Protein AF-A0A963J267-F1 (afdb_monomer_lite)

pLDDT: mean 87.89, std 12.35, range [47.16, 98.0]

Structure (mmCIF, N/CA/C/O backbone):
data_AF-A0A963J267-F1
#
_entry.id   AF-A0A963J267-F1
#
loop_
_atom_site.group_PDB
_atom_site.id
_atom_site.type_symbol
_atom_site.label_atom_id
_atom_site.label_alt_id
_atom_site.label_comp_id
_atom_site.label_asym_id
_atom_site.label_entity_id
_atom_site.label_seq_id
_atom_site.pdbx_PDB_ins_code
_atom_site.Cartn_x
_atom_site.Cartn_y
_atom_site.Cartn_z
_atom_site.occupancy
_atom_site.B_iso_or_equiv
_atom_site.auth_seq_id
_atom_site.auth_comp_id
_atom_site.auth_asym_id
_atom_site.auth_atom_id
_atom_site.pdbx_PDB_model_num
ATOM 1 N N . MET A 1 1 ? 4.224 45.515 24.488 1.00 47.16 1 MET A N 1
ATOM 2 C CA . MET A 1 1 ? 4.430 44.155 25.024 1.00 47.16 1 MET A CA 1
ATOM 3 C C . MET A 1 1 ? 3.233 43.340 24.587 1.00 47.16 1 MET A C 1
ATOM 5 O O . MET A 1 1 ? 2.128 43.679 24.987 1.00 47.16 1 MET A O 1
ATOM 9 N N . SER A 1 2 ? 3.427 42.401 23.665 1.00 56.28 2 SER A N 1
ATOM 10 C CA . SER A 1 2 ? 2.343 41.570 23.137 1.00 56.28 2 SER A CA 1
ATOM 11 C C . SER A 1 2 ? 1.862 40.631 24.236 1.00 56.28 2 SER A C 1
ATOM 13 O O . SER A 1 2 ? 2.672 39.916 24.824 1.00 56.28 2 SER A O 1
ATOM 15 N N . ASP A 1 3 ? 0.572 40.690 24.546 1.00 59.75 3 ASP A N 1
ATOM 16 C CA . ASP A 1 3 ? -0.056 39.849 25.556 1.00 59.75 3 ASP A CA 1
ATOM 17 C C . ASP A 1 3 ? 0.006 38.378 25.108 1.00 59.75 3 ASP A C 1
ATOM 19 O O . ASP A 1 3 ? -0.582 37.984 24.102 1.00 59.75 3 ASP A O 1
ATOM 23 N N . LEU A 1 4 ? 0.799 37.579 25.825 1.00 58.50 4 LEU A N 1
ATOM 24 C CA . LEU A 1 4 ? 1.094 36.164 25.559 1.00 58.50 4 LEU A CA 1
ATOM 25 C C . LEU A 1 4 ? 0.025 35.238 26.177 1.00 58.50 4 LEU A C 1
ATOM 27 O O . LEU A 1 4 ? 0.293 34.092 26.526 1.00 58.50 4 LEU A O 1
ATOM 31 N N . SER A 1 5 ? -1.200 35.743 26.320 1.00 66.19 5 SER A N 1
ATOM 32 C CA . SER A 1 5 ? -2.348 35.079 26.944 1.00 66.19 5 SER A CA 1
ATOM 33 C C . SER A 1 5 ? -3.145 34.175 25.989 1.00 66.19 5 SER A C 1
ATOM 35 O O . SER A 1 5 ? -4.216 33.676 26.346 1.00 66.19 5 SER A O 1
ATOM 37 N N . LEU A 1 6 ? -2.612 33.873 24.798 1.00 64.44 6 LEU A N 1
ATOM 38 C CA . LEU A 1 6 ? -3.110 32.775 23.969 1.00 64.44 6 LEU A CA 1
ATOM 39 C C . LEU A 1 6 ? -2.792 31.446 24.664 1.00 64.44 6 LEU A C 1
ATOM 41 O O . LEU A 1 6 ? -1.728 30.857 24.476 1.00 64.44 6 LEU A O 1
ATOM 45 N N . ARG A 1 7 ? -3.740 30.954 25.471 1.00 65.12 7 ARG A N 1
ATOM 46 C CA . ARG A 1 7 ? -3.777 29.549 25.888 1.00 65.12 7 ARG A CA 1
ATOM 47 C C . ARG A 1 7 ? -3.833 28.699 24.620 1.00 65.12 7 ARG A C 1
ATOM 49 O O . ARG A 1 7 ? -4.905 28.534 24.041 1.00 65.12 7 ARG A O 1
ATOM 56 N N . LEU A 1 8 ? -2.684 28.183 24.183 1.00 67.19 8 LEU A N 1
ATOM 57 C CA . LEU A 1 8 ? -2.631 27.145 23.161 1.00 67.19 8 LEU A CA 1
ATOM 58 C C . LEU A 1 8 ? -3.514 26.000 23.653 1.00 67.19 8 LEU A C 1
ATOM 60 O O . LEU A 1 8 ? -3.219 25.381 24.677 1.00 67.19 8 LEU A O 1
ATOM 64 N N . GLN A 1 9 ? -4.629 25.765 22.961 1.00 68.31 9 GLN A N 1
ATOM 65 C CA . GLN A 1 9 ? -5.418 24.566 23.188 1.00 68.31 9 GLN A CA 1
ATOM 66 C C . GLN A 1 9 ? -4.480 23.383 23.001 1.00 68.31 9 GLN A C 1
ATOM 68 O O . GLN A 1 9 ? -3.831 23.242 21.963 1.00 68.31 9 GLN A O 1
ATOM 73 N N . GLN A 1 10 ? -4.364 22.574 24.047 1.00 68.94 10 GLN A N 1
ATOM 74 C CA . GLN A 1 10 ? -3.534 21.390 24.019 1.00 68.94 10 GLN A CA 1
ATOM 75 C C . GLN A 1 10 ? -4.103 20.479 22.931 1.00 68.94 10 GLN A C 1
ATOM 77 O O . GLN A 1 10 ? -5.232 20.001 23.049 1.00 68.94 10 GLN A O 1
ATOM 82 N N . ALA A 1 11 ? -3.361 20.308 21.837 1.00 69.25 11 ALA A N 1
ATOM 83 C CA . ALA A 1 11 ? -3.784 19.430 20.762 1.00 69.25 11 ALA A CA 1
ATOM 84 C C . ALA A 1 11 ? -3.938 18.023 21.345 1.00 69.25 11 ALA A C 1
ATOM 86 O O . ALA A 1 11 ? -2.976 17.460 21.876 1.00 69.25 11 ALA A O 1
ATOM 87 N N . SER A 1 12 ? -5.141 17.452 21.265 1.00 70.00 12 SER A N 1
ATOM 88 C CA . SER A 1 12 ? -5.322 16.030 21.529 1.00 70.00 12 SER A CA 1
ATOM 89 C C . SER A 1 12 ? -4.649 15.277 20.384 1.00 70.00 12 SER A C 1
ATOM 91 O O . SER A 1 12 ? -5.238 15.069 19.326 1.00 70.00 12 SER A O 1
ATOM 93 N N . SER A 1 13 ? -3.373 14.942 20.556 1.00 73.56 13 SER A N 1
ATOM 94 C CA . SER A 1 13 ? -2.594 14.245 19.529 1.00 73.56 13 SER A CA 1
ATOM 95 C C . SER A 1 13 ? -3.028 12.791 19.358 1.00 73.56 13 SER A C 1
ATOM 97 O O . SER A 1 13 ? -2.746 12.180 18.332 1.00 73.56 13 SER A O 1
ATOM 99 N N . GLN A 1 14 ? -3.700 12.231 20.364 1.00 85.06 14 GLN A N 1
ATOM 100 C CA . GLN A 1 14 ? -4.111 10.838 20.373 1.00 85.06 14 GLN A CA 1
ATOM 101 C C . GLN A 1 14 ? -5.518 10.687 19.807 1.00 85.06 14 GLN A C 1
ATOM 103 O O . GLN A 1 14 ? -6.462 11.340 20.257 1.00 85.06 14 GLN A O 1
ATOM 108 N N . LEU A 1 15 ? -5.649 9.782 18.841 1.00 90.00 15 LEU A N 1
ATOM 109 C CA . LEU A 1 15 ? -6.943 9.294 18.392 1.00 90.00 15 LEU A CA 1
ATOM 110 C C . LEU A 1 15 ? -7.596 8.433 19.488 1.00 90.00 15 LEU A C 1
ATOM 112 O O . LEU A 1 15 ? -6.881 7.798 20.273 1.00 90.00 15 LEU A O 1
ATOM 116 N N . PRO A 1 16 ? -8.938 8.368 19.538 1.00 92.06 16 PRO A N 1
ATOM 117 C CA . PRO A 1 16 ? -9.645 7.406 20.374 1.00 92.06 16 PRO A CA 1
ATOM 118 C C . PRO A 1 16 ? -9.165 5.971 20.123 1.00 92.06 16 PRO A C 1
ATOM 120 O O . PRO A 1 16 ? -8.869 5.598 18.992 1.00 92.06 16 PRO A O 1
ATOM 123 N N . VAL A 1 17 ? -9.141 5.129 21.162 1.00 93.19 17 VAL A N 1
ATOM 124 C CA . VAL A 1 17 ? -8.678 3.730 21.039 1.00 93.19 17 VAL A CA 1
ATOM 125 C C . VAL A 1 17 ? -9.516 2.942 20.018 1.00 93.19 17 VAL A C 1
ATOM 127 O O . VAL A 1 17 ? -8.985 2.104 19.296 1.00 93.19 17 VAL A O 1
ATOM 130 N N . SER A 1 18 ? -10.810 3.250 19.897 1.00 95.06 18 SER A N 1
ATOM 131 C CA . SER A 1 18 ? -11.690 2.638 18.895 1.00 95.06 18 SER A CA 1
ATOM 132 C C . SER A 1 18 ? -11.224 2.870 17.459 1.00 95.06 18 SER A C 1
ATOM 134 O O . SER A 1 18 ? -11.457 2.015 16.609 1.00 95.06 18 SER A O 1
ATOM 136 N N . SER A 1 19 ? -10.509 3.967 17.185 1.00 94.88 19 SER A N 1
ATOM 137 C CA . SER A 1 19 ? -9.997 4.268 15.847 1.00 94.88 19 SER A CA 1
ATOM 138 C C . SER A 1 19 ? -9.045 3.200 15.304 1.00 94.88 19 SER A C 1
ATOM 140 O O . SER A 1 19 ? -8.878 3.108 14.096 1.00 94.88 19 SER A O 1
ATOM 142 N N . TYR A 1 20 ? -8.446 2.373 16.165 1.00 94.38 20 TYR A N 1
ATOM 143 C CA . TYR A 1 20 ? -7.519 1.319 15.747 1.00 94.38 20 TYR A CA 1
ATOM 144 C C . TYR A 1 20 ? -8.197 -0.012 15.392 1.00 94.38 20 TYR A C 1
ATOM 146 O O . TYR A 1 20 ? -7.534 -0.883 14.832 1.00 94.38 20 TYR A O 1
ATOM 154 N N . PHE A 1 21 ? -9.475 -0.211 15.740 1.00 96.50 21 PHE A N 1
ATOM 155 C CA . PHE A 1 21 ? -10.132 -1.520 15.591 1.00 96.50 21 PHE A CA 1
ATOM 156 C C . PHE A 1 21 ? -11.600 -1.482 15.145 1.00 96.50 21 PHE A C 1
ATOM 158 O O . PHE A 1 21 ? -12.179 -2.540 14.892 1.00 96.50 21 PHE A O 1
ATOM 165 N N . ASP A 1 22 ? -12.228 -0.308 15.046 1.00 98.00 22 ASP A N 1
ATOM 166 C CA . ASP A 1 22 ? -13.599 -0.193 14.551 1.00 98.00 22 ASP A CA 1
ATOM 167 C C . ASP A 1 22 ? -13.666 -0.524 13.050 1.00 98.00 22 ASP A C 1
ATOM 169 O O . ASP A 1 22 ? -13.149 0.198 12.193 1.00 98.00 22 ASP A O 1
ATOM 173 N N . ALA A 1 23 ? -14.336 -1.632 12.726 1.00 98.00 23 ALA A N 1
ATOM 174 C CA . ALA A 1 23 ? -14.463 -2.108 11.356 1.00 98.00 23 ALA A CA 1
ATOM 175 C C . ALA A 1 23 ? -15.268 -1.152 10.459 1.00 98.00 23 ALA A C 1
ATOM 177 O O . ALA A 1 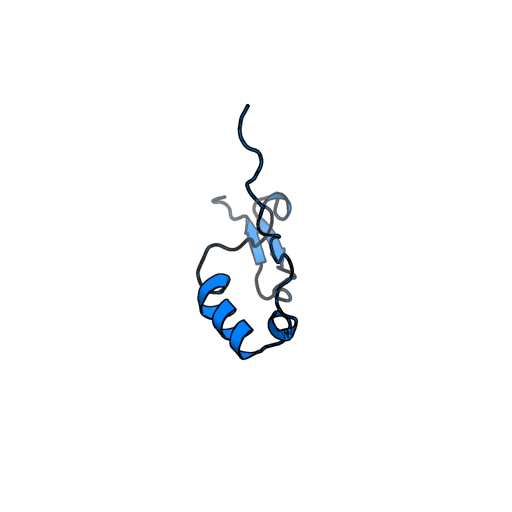23 ? -14.956 -1.025 9.275 1.00 98.00 23 ALA A O 1
ATOM 178 N N . ALA A 1 24 ? -16.288 -0.474 10.991 1.00 97.88 24 ALA A N 1
ATOM 179 C CA . ALA A 1 24 ? -17.104 0.455 10.216 1.00 97.88 24 ALA A CA 1
ATOM 180 C C . ALA A 1 24 ? -16.316 1.726 9.873 1.00 97.88 24 ALA A C 1
ATOM 182 O O . ALA A 1 24 ? -16.417 2.230 8.750 1.00 97.88 24 ALA A O 1
ATOM 183 N N . LEU A 1 25 ? -15.488 2.210 10.806 1.00 97.31 25 LEU A N 1
ATOM 184 C CA . LEU A 1 25 ? -14.568 3.314 10.538 1.00 97.31 25 LEU A CA 1
ATOM 185 C C . LEU A 1 25 ? -13.567 2.942 9.439 1.00 97.31 25 LEU A C 1
ATOM 187 O O . LEU A 1 25 ? -13.432 3.690 8.471 1.00 97.31 25 LEU A O 1
ATOM 191 N N . PHE A 1 26 ? -12.945 1.764 9.535 1.00 96.75 26 PHE A N 1
ATOM 192 C CA . PHE A 1 26 ? -11.993 1.284 8.532 1.00 96.75 26 PHE A CA 1
ATOM 193 C C . PHE A 1 26 ? -12.599 1.225 7.120 1.00 96.75 26 PHE A C 1
ATOM 195 O O . PHE A 1 26 ? -11.991 1.712 6.167 1.00 96.75 26 PHE A O 1
ATOM 202 N N . GLN A 1 27 ? -13.814 0.681 6.965 1.00 97.19 27 GLN A N 1
ATOM 203 C CA . GLN A 1 27 ? -14.472 0.623 5.650 1.00 97.19 27 GLN A CA 1
ATOM 204 C C . GLN A 1 27 ? -14.700 2.018 5.064 1.00 97.19 27 GLN A C 1
ATOM 206 O O . GLN A 1 27 ? -14.415 2.263 3.891 1.00 97.19 27 GLN A O 1
ATOM 211 N N . ARG A 1 28 ? -15.135 2.967 5.897 1.00 96.31 28 ARG A N 1
ATOM 212 C CA . ARG A 1 28 ? -15.334 4.350 5.465 1.00 96.31 28 ARG A CA 1
ATOM 213 C C . ARG A 1 28 ? -14.024 5.015 5.039 1.00 96.31 28 ARG A C 1
ATOM 215 O O . ARG A 1 28 ? -13.999 5.725 4.035 1.00 96.31 28 ARG A O 1
ATOM 222 N N . GLU A 1 29 ? -12.940 4.798 5.778 1.00 95.44 29 GLU A N 1
ATOM 223 C CA . GLU A 1 29 ? -11.616 5.310 5.413 1.00 95.44 29 GLU A CA 1
ATOM 224 C C . GLU A 1 29 ? -11.131 4.709 4.092 1.00 95.44 29 GLU A C 1
ATOM 226 O O . GLU A 1 29 ? -10.625 5.439 3.239 1.00 95.44 29 GLU A O 1
ATOM 231 N N . MET A 1 30 ? -11.339 3.407 3.873 1.00 94.56 30 MET A N 1
ATOM 232 C CA . MET A 1 30 ? -11.021 2.761 2.599 1.00 94.56 30 MET A CA 1
ATOM 233 C C . MET A 1 30 ? -11.734 3.438 1.429 1.00 94.56 30 MET A C 1
ATOM 235 O O . MET A 1 30 ? -11.075 3.832 0.468 1.00 94.56 30 MET A O 1
ATOM 239 N N . GLU A 1 31 ? -13.047 3.629 1.515 1.00 94.81 31 GLU A N 1
ATOM 240 C CA . GLU A 1 31 ? -13.847 4.227 0.439 1.00 94.81 31 GLU A CA 1
ATOM 241 C C . GLU A 1 31 ? -13.491 5.693 0.153 1.00 94.81 31 GLU A C 1
ATOM 243 O O . GLU A 1 31 ? -13.488 6.130 -1.003 1.00 94.81 31 GLU A O 1
ATOM 248 N N . VAL A 1 32 ? -13.219 6.470 1.205 1.00 93.69 32 VAL A N 1
ATOM 249 C CA 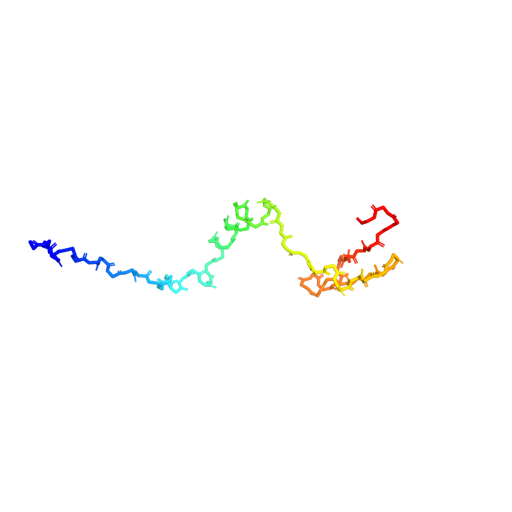. VAL A 1 32 ? -13.081 7.929 1.101 1.00 93.69 32 VAL A CA 1
ATOM 250 C C . VAL A 1 32 ? -11.630 8.369 0.918 1.00 93.69 32 VAL A C 1
ATOM 252 O O . VAL A 1 32 ? -11.386 9.305 0.160 1.00 93.69 32 VAL A O 1
ATOM 255 N N . LEU A 1 33 ? -10.676 7.715 1.586 1.00 92.19 33 LEU A N 1
ATOM 256 C CA . LEU A 1 33 ? -9.280 8.159 1.649 1.00 92.19 33 LEU A CA 1
ATOM 257 C C . LEU A 1 33 ? -8.338 7.302 0.800 1.00 92.19 33 LEU A C 1
ATOM 259 O O . LEU A 1 33 ? -7.459 7.844 0.138 1.00 92.19 33 LEU A O 1
ATOM 263 N N . PHE A 1 34 ? -8.492 5.974 0.820 1.00 90.81 34 PHE A N 1
ATOM 264 C CA . PHE A 1 34 ? -7.445 5.077 0.307 1.00 90.81 34 PHE A CA 1
ATOM 265 C C . PHE A 1 34 ? -7.745 4.450 -1.059 1.00 90.81 34 PHE A C 1
ATOM 267 O O . PHE A 1 34 ? -6.814 4.154 -1.810 1.00 90.81 34 PHE A O 1
ATOM 274 N N . GLN A 1 35 ? -9.017 4.251 -1.418 1.00 89.75 35 GLN A N 1
ATOM 275 C CA . GLN A 1 35 ? -9.399 3.735 -2.739 1.00 89.75 35 GLN A CA 1
ATOM 276 C C . GLN A 1 35 ? -9.282 4.796 -3.838 1.00 89.75 35 GLN A C 1
ATOM 278 O O . GLN A 1 35 ? -9.064 4.461 -5.003 1.00 89.75 35 GLN A O 1
ATOM 283 N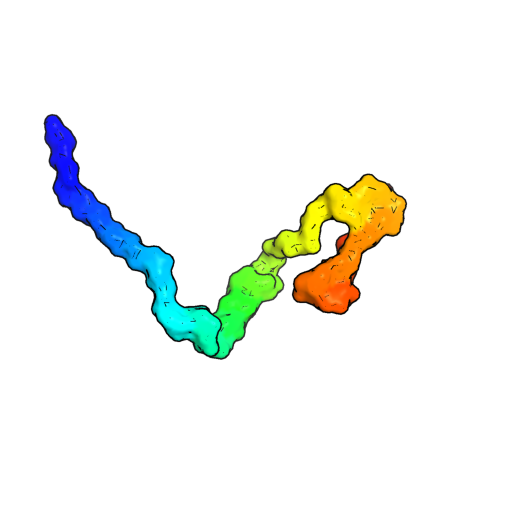 N . ARG A 1 36 ? -9.437 6.075 -3.484 1.00 85.88 36 ARG A N 1
ATOM 284 C CA . ARG A 1 36 ? -9.487 7.190 -4.433 1.00 85.88 36 ARG A CA 1
ATOM 285 C C . ARG A 1 36 ? -8.260 8.078 -4.272 1.00 85.88 36 ARG A C 1
ATOM 287 O O . ARG A 1 36 ? -8.211 8.909 -3.376 1.00 85.88 36 ARG A O 1
ATOM 294 N N . GLY A 1 37 ? -7.293 7.939 -5.176 1.00 83.56 37 GLY A N 1
ATOM 295 C CA . GLY A 1 37 ? -6.170 8.870 -5.273 1.00 83.56 37 GLY A CA 1
ATOM 296 C C . GLY A 1 37 ? -4.849 8.225 -5.687 1.00 83.56 37 GLY A C 1
ATOM 297 O O . GLY A 1 37 ? -4.748 6.999 -5.790 1.00 83.56 37 GLY A O 1
ATOM 298 N N . PRO A 1 38 ? -3.823 9.053 -5.945 1.00 88.88 38 PRO A N 1
ATOM 299 C CA . PRO A 1 38 ? -2.468 8.567 -6.137 1.00 88.88 38 PRO A CA 1
ATOM 300 C C . PRO A 1 38 ? -1.961 7.928 -4.842 1.00 88.88 38 PRO A C 1
ATOM 302 O O . PRO A 1 38 ? -2.139 8.463 -3.749 1.00 88.88 38 PRO A O 1
ATOM 305 N N . ARG A 1 39 ? -1.292 6.785 -4.975 1.00 88.19 39 ARG A N 1
ATOM 306 C CA . ARG A 1 39 ? -0.651 6.076 -3.867 1.00 88.19 39 ARG A CA 1
ATOM 307 C C . ARG A 1 39 ? 0.797 5.798 -4.206 1.00 88.19 39 ARG A C 1
ATOM 309 O O . ARG A 1 39 ? 1.130 5.492 -5.350 1.00 88.19 39 ARG A O 1
ATOM 316 N N . TYR A 1 40 ? 1.645 5.867 -3.193 1.00 91.44 40 TYR A N 1
ATOM 317 C CA . TYR A 1 40 ? 3.019 5.420 -3.324 1.00 91.44 40 TYR A CA 1
ATOM 318 C C . TYR A 1 40 ? 3.047 3.898 -3.522 1.00 91.44 40 TYR A C 1
ATOM 320 O O . TYR A 1 40 ? 2.444 3.154 -2.746 1.00 91.44 40 TYR A O 1
ATOM 328 N N . VAL A 1 41 ? 3.714 3.440 -4.582 1.00 90.81 41 VAL A N 1
ATOM 329 C CA . VAL A 1 41 ? 3.843 2.008 -4.915 1.00 90.81 41 VAL A CA 1
ATOM 330 C C . VAL A 1 41 ? 5.279 1.500 -4.824 1.00 90.81 41 VAL A C 1
ATOM 332 O O . VAL A 1 41 ? 5.480 0.299 -4.684 1.00 90.81 41 VAL A O 1
ATOM 335 N N . GLY A 1 42 ? 6.268 2.391 -4.864 1.00 91.94 42 GLY A N 1
ATOM 336 C CA . GLY A 1 42 ? 7.682 2.042 -4.832 1.00 91.94 42 GLY A CA 1
ATOM 337 C C . GLY A 1 42 ? 8.560 3.190 -5.319 1.00 91.94 42 GLY A C 1
ATOM 338 O O . GLY A 1 42 ? 8.065 4.263 -5.668 1.00 91.94 42 GLY A O 1
ATOM 339 N N . HIS A 1 43 ? 9.866 2.942 -5.343 1.00 93.62 43 H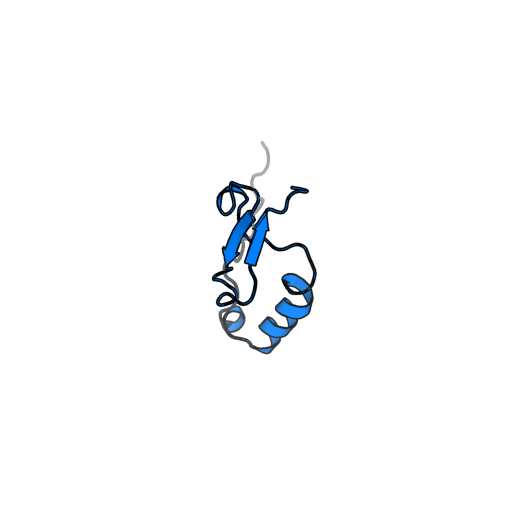IS A N 1
ATOM 340 C CA . HIS A 1 43 ? 10.867 3.910 -5.771 1.00 93.62 43 HIS A CA 1
ATOM 341 C C . HIS A 1 43 ? 11.470 3.500 -7.119 1.00 93.62 43 HIS A C 1
ATOM 343 O O . HIS A 1 43 ? 11.660 2.315 -7.377 1.00 93.62 43 HIS A O 1
ATOM 349 N N . SER A 1 44 ? 11.836 4.463 -7.967 1.00 93.44 44 SER A N 1
ATOM 350 C CA . SER A 1 44 ? 12.445 4.178 -9.278 1.00 93.44 44 SER A CA 1
ATOM 351 C C . SER A 1 44 ? 13.774 3.421 -9.171 1.00 93.44 44 SER A C 1
ATOM 353 O O . SER A 1 44 ? 14.076 2.587 -10.016 1.00 9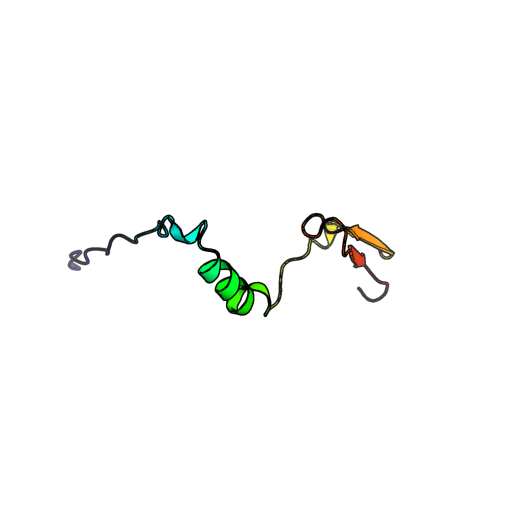3.44 44 SER A O 1
ATOM 355 N N . LEU A 1 45 ? 14.539 3.634 -8.093 1.00 95.62 45 LEU A N 1
ATOM 356 C CA . LEU A 1 45 ? 15.770 2.872 -7.815 1.00 95.62 45 LEU A CA 1
ATOM 357 C C . LEU A 1 45 ? 15.527 1.378 -7.542 1.00 95.62 45 LEU A C 1
ATOM 359 O O . LEU A 1 45 ? 16.482 0.610 -7.555 1.00 95.62 45 LEU A O 1
ATOM 363 N N . SER A 1 46 ? 14.282 0.953 -7.307 1.00 94.88 46 SER A N 1
ATOM 364 C CA . SER A 1 46 ? 13.929 -0.470 -7.230 1.00 94.88 46 SER A CA 1
ATOM 365 C C . SER A 1 46 ? 13.895 -1.145 -8.607 1.00 94.88 46 SER A C 1
ATOM 367 O O . SER A 1 46 ? 13.907 -2.369 -8.667 1.00 94.88 46 SER A O 1
ATOM 369 N N . VAL A 1 47 ? 13.848 -0.364 -9.695 1.00 96.56 47 VAL A N 1
ATOM 370 C CA . VAL A 1 47 ? 13.836 -0.821 -11.097 1.00 96.56 47 VAL A CA 1
ATOM 371 C C . VAL A 1 47 ? 14.785 0.043 -11.950 1.00 96.56 47 VAL A C 1
ATOM 373 O O . VAL A 1 47 ? 14.344 0.825 -12.795 1.00 96.56 47 VAL A O 1
ATOM 376 N N . PRO A 1 48 ? 16.106 -0.014 -11.702 1.00 95.75 48 PRO A N 1
ATOM 377 C CA . PRO A 1 48 ? 17.056 0.940 -12.270 1.00 95.75 48 PRO A CA 1
ATOM 378 C C . PRO A 1 48 ? 17.196 0.858 -13.794 1.00 95.75 48 PRO A C 1
ATOM 380 O O . PRO A 1 48 ? 17.518 1.871 -14.410 1.00 95.75 48 PRO A O 1
ATOM 383 N N . ASN A 1 49 ? 16.928 -0.284 -14.426 1.00 96.06 49 ASN A N 1
ATOM 384 C CA . ASN A 1 49 ? 17.084 -0.498 -15.865 1.00 96.06 49 ASN A CA 1
ATOM 385 C C . ASN A 1 49 ? 15.748 -0.824 -16.544 1.00 96.06 49 ASN A C 1
ATOM 387 O O . ASN A 1 49 ? 14.800 -1.282 -15.913 1.00 96.06 49 ASN A O 1
ATOM 391 N N . VAL A 1 50 ? 15.665 -0.587 -17.856 1.00 96.62 50 VAL A N 1
ATOM 392 C CA . VAL A 1 50 ? 14.510 -1.019 -18.659 1.00 96.62 50 VAL A CA 1
ATOM 393 C C . VAL A 1 50 ? 14.415 -2.543 -18.620 1.00 96.62 50 VAL A C 1
ATOM 395 O O . VAL A 1 50 ? 15.401 -3.230 -18.876 1.00 96.62 50 VAL A O 1
ATOM 398 N N . GLY A 1 51 ? 13.223 -3.058 -18.327 1.00 94.56 51 GLY A N 1
ATOM 399 C CA . GLY A 1 51 ? 12.968 -4.486 -18.140 1.00 94.56 51 GLY A CA 1
ATOM 400 C C . GLY A 1 51 ? 13.067 -4.951 -16.687 1.00 94.56 51 GLY A C 1
ATOM 401 O O . GLY A 1 51 ? 12.572 -6.036 -16.381 1.00 94.56 51 GLY A O 1
ATOM 402 N N . ASP A 1 52 ? 13.619 -4.135 -15.783 1.00 96.94 52 ASP A N 1
ATOM 403 C CA . ASP A 1 52 ? 13.602 -4.449 -14.357 1.00 96.94 52 ASP A CA 1
ATOM 404 C C . ASP A 1 52 ? 12.165 -4.408 -13.826 1.00 96.94 52 ASP A C 1
ATOM 406 O O . ASP A 1 52 ? 11.346 -3.554 -14.199 1.00 96.94 52 ASP A O 1
ATOM 410 N N . TYR A 1 53 ? 11.873 -5.328 -12.909 1.00 96.00 53 TYR A N 1
ATOM 411 C CA . TYR A 1 53 ? 10.607 -5.374 -12.198 1.00 96.00 53 TYR A CA 1
ATOM 412 C C . TYR A 1 53 ? 10.819 -5.574 -10.699 1.00 96.00 53 TYR A C 1
ATOM 414 O O . TYR A 1 53 ? 11.757 -6.237 -10.257 1.00 96.00 53 TYR A O 1
ATOM 422 N N . HIS A 1 54 ? 9.900 -5.026 -9.912 1.00 96.25 54 HIS A N 1
ATOM 423 C CA . HIS A 1 54 ? 9.854 -5.196 -8.470 1.00 96.25 54 HIS A CA 1
ATOM 424 C C . HIS A 1 54 ? 8.444 -5.613 -8.052 1.00 96.25 54 HIS A C 1
ATOM 426 O O . HIS A 1 54 ? 7.497 -4.830 -8.157 1.00 96.25 54 HIS A O 1
ATOM 432 N N . ALA A 1 55 ? 8.294 -6.862 -7.605 1.00 96.56 55 ALA A N 1
ATOM 433 C CA . ALA A 1 55 ? 7.031 -7.364 -7.070 1.00 96.56 55 ALA A CA 1
ATOM 434 C C . ALA A 1 55 ? 6.691 -6.639 -5.762 1.00 96.56 55 ALA A C 1
ATOM 436 O O . ALA A 1 55 ? 7.537 -6.535 -4.878 1.00 96.56 55 ALA A O 1
ATOM 437 N N . LEU A 1 56 ? 5.458 -6.143 -5.642 1.00 95.12 56 LEU A N 1
ATOM 438 C CA . LEU A 1 56 ? 5.030 -5.290 -4.536 1.00 95.12 56 LEU A CA 1
ATOM 439 C C . LEU A 1 56 ? 4.744 -6.122 -3.270 1.00 95.12 56 LEU A C 1
ATOM 441 O O . LEU A 1 56 ? 3.758 -6.870 -3.252 1.00 95.12 56 LEU A O 1
ATOM 445 N N . PRO A 1 57 ? 5.536 -5.984 -2.184 1.00 92.12 57 PRO A 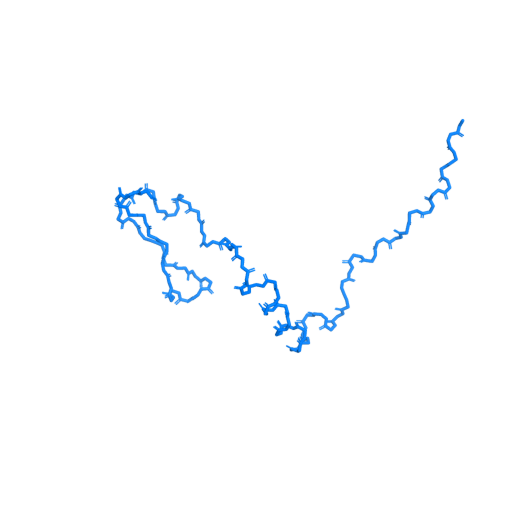N 1
ATOM 446 C CA . PRO A 1 57 ? 5.354 -6.798 -0.980 1.00 92.12 57 PRO A CA 1
ATOM 447 C C . PRO A 1 57 ? 4.027 -6.522 -0.268 1.00 92.12 57 PRO A C 1
ATOM 449 O O . PRO A 1 57 ? 3.387 -7.450 0.219 1.00 92.12 57 PRO A O 1
ATOM 452 N N . GLN A 1 58 ? 3.571 -5.262 -0.271 1.00 89.31 58 GLN A N 1
ATOM 453 C CA . GLN A 1 58 ? 2.301 -4.845 0.341 1.00 89.31 58 GLN A CA 1
ATOM 454 C C . GLN A 1 58 ? 1.058 -5.501 -0.277 1.00 89.31 58 GLN A C 1
ATOM 456 O O . GLN A 1 58 ? -0.031 -5.414 0.281 1.00 89.31 58 GLN A O 1
ATOM 461 N N . GLU A 1 59 ? 1.208 -6.135 -1.436 1.00 92.12 59 GLU A N 1
ATOM 462 C CA . GLU A 1 59 ? 0.134 -6.830 -2.145 1.00 92.12 59 GLU A CA 1
ATOM 463 C C . GLU A 1 59 ? 0.427 -8.318 -2.301 1.00 92.12 59 GLU A C 1
ATOM 465 O O . GLU A 1 59 ? -0.156 -8.975 -3.160 1.00 92.12 59 GLU A O 1
ATOM 470 N N . LEU A 1 60 ? 1.352 -8.851 -1.495 1.00 92.88 60 LEU A N 1
ATOM 471 C CA . LEU A 1 60 ? 1.753 -10.256 -1.538 1.00 92.88 60 LEU A CA 1
ATOM 472 C C . LEU A 1 60 ? 2.224 -10.684 -2.941 1.00 92.88 60 LEU A C 1
ATOM 474 O O . LEU A 1 60 ? 1.997 -11.812 -3.367 1.00 92.88 60 LEU A O 1
ATOM 478 N N . GLY A 1 61 ? 2.852 -9.763 -3.682 1.00 92.31 61 GLY A N 1
ATOM 479 C CA . GLY A 1 61 ? 3.298 -10.003 -5.054 1.00 92.31 61 GLY A CA 1
ATOM 480 C C . GLY A 1 61 ? 2.183 -10.013 -6.107 1.00 92.31 61 GLY A C 1
ATOM 481 O O . GLY A 1 61 ? 2.448 -10.377 -7.248 1.00 92.31 61 GLY A O 1
ATOM 482 N N . GLY A 1 62 ? 0.958 -9.590 -5.772 1.00 94.12 62 GLY A N 1
ATOM 483 C CA . GLY A 1 62 ? -0.166 -9.523 -6.716 1.00 94.12 62 GLY A CA 1
ATOM 484 C C . GLY A 1 62 ? 0.008 -8.503 -7.850 1.00 94.12 62 GLY A C 1
ATOM 485 O O . GLY A 1 62 ? -0.656 -8.604 -8.881 1.00 94.12 62 GLY A O 1
ATOM 486 N N . ARG A 1 63 ? 0.920 -7.535 -7.690 1.00 94.50 63 ARG A N 1
ATOM 487 C CA . ARG A 1 63 ? 1.334 -6.583 -8.731 1.00 94.50 63 ARG A CA 1
ATOM 488 C C . ARG A 1 63 ? 2.844 -6.363 -8.700 1.00 94.50 63 ARG A C 1
ATOM 490 O O . ARG A 1 63 ? 3.500 -6.621 -7.690 1.00 94.50 63 ARG A O 1
ATOM 497 N N . ALA A 1 64 ? 3.380 -5.834 -9.798 1.00 95.50 64 ALA A N 1
ATOM 498 C CA . ALA A 1 64 ? 4.776 -5.434 -9.917 1.00 95.50 64 ALA A CA 1
ATOM 499 C C . ALA A 1 64 ? 4.900 -4.010 -10.470 1.00 95.50 64 ALA A C 1
ATOM 501 O O . ALA A 1 64 ? 4.146 -3.606 -11.356 1.00 95.50 64 ALA A O 1
ATOM 502 N N . LEU A 1 65 ? 5.877 -3.267 -9.953 1.00 95.06 65 LEU A N 1
ATOM 503 C CA . LEU A 1 65 ? 6.394 -2.064 -10.595 1.00 95.06 65 LEU A CA 1
ATOM 504 C C . LEU A 1 65 ? 7.348 -2.505 -11.708 1.00 95.06 65 LEU A C 1
ATOM 506 O O . LEU A 1 65 ? 8.249 -3.294 -11.441 1.00 95.06 65 LEU A O 1
ATOM 510 N N . VAL A 1 66 ? 7.155 -2.015 -12.932 1.00 95.62 66 VAL A N 1
ATOM 511 C CA . VAL A 1 66 ? 7.964 -2.394 -14.102 1.00 95.62 66 VAL A CA 1
ATOM 512 C C . VAL A 1 66 ? 8.460 -1.135 -14.791 1.00 95.62 66 VAL A C 1
ATOM 514 O O . VAL A 1 66 ? 7.662 -0.236 -15.058 1.00 95.62 66 VAL A O 1
ATOM 517 N N . ARG A 1 67 ? 9.755 -1.087 -15.115 1.00 96.19 67 ARG A N 1
ATOM 518 C CA . ARG A 1 67 ? 10.320 -0.019 -15.944 1.00 96.19 67 ARG A CA 1
ATOM 519 C C . ARG A 1 67 ? 10.265 -0.420 -17.414 1.00 96.19 67 ARG A C 1
ATOM 521 O O . ARG A 1 67 ? 11.003 -1.303 -17.854 1.00 96.19 67 ARG A O 1
ATOM 528 N N . ASN A 1 68 ? 9.363 0.198 -18.170 1.00 93.94 68 ASN A N 1
ATOM 529 C CA . ASN A 1 68 ? 9.201 -0.088 -19.595 1.00 93.94 68 ASN A CA 1
ATOM 530 C C . ASN A 1 68 ? 10.178 0.747 -20.448 1.00 93.94 68 ASN A C 1
ATOM 532 O O . ASN A 1 68 ? 10.936 1.572 -19.941 1.00 93.94 68 ASN A O 1
ATOM 536 N N . ALA A 1 69 ? 10.179 0.521 -21.763 1.00 93.06 69 ALA A N 1
ATOM 537 C CA . ALA A 1 69 ? 11.064 1.236 -22.685 1.00 93.06 69 ALA A CA 1
ATOM 538 C C . ALA A 1 69 ? 10.705 2.725 -22.854 1.00 93.06 69 ALA A C 1
ATOM 540 O O . ALA A 1 69 ? 11.495 3.485 -23.408 1.00 93.06 69 ALA A O 1
ATOM 541 N N . GLN A 1 70 ? 9.517 3.136 -22.406 1.00 89.44 70 GLN A N 1
ATOM 542 C CA . GLN A 1 70 ? 9.001 4.498 -22.507 1.00 89.44 70 GLN A CA 1
ATOM 543 C C . GLN A 1 70 ? 9.315 5.354 -21.267 1.00 89.44 70 GLN A C 1
ATOM 545 O O . GLN A 1 70 ? 9.066 6.558 -21.307 1.00 89.44 70 GLN A O 1
ATOM 550 N N . GLY A 1 71 ? 9.909 4.764 -20.222 1.00 66.69 71 GLY A N 1
ATOM 551 C CA . GLY A 1 71 ? 10.246 5.436 -18.966 1.00 66.69 71 GLY A CA 1
ATOM 552 C C . GLY A 1 71 ? 9.322 5.013 -17.842 1.00 66.69 71 GLY A C 1
ATOM 553 O O . GLY A 1 71 ? 8.283 5.682 -17.664 1.00 66.69 71 GLY A O 1
#

Secondary structure (DSSP, 8-state):
-------------SPPGGGGT-HHHHHHHIIIIISSS------GGGS-STT-EEE-GGGTTSSEEE--TT-

Sequence (71 aa):
MSDLSLRLQQASSQLPVSSYFDAALFQREMEVLFQRGPRYVGHSLSVPNVGDYHALPQELGGRALVRNAQG

Foldseek 3Di:
DDPPPPPPDDPPPDDDPCCVPVPVNVVVCCVPPPVDDDDDQDDCVCQVDQQRWDQGVVVVSPDIDHRHPVD

Radius of gyration: 21.48 Å; chains: 1; bounding box: 34×54×50 Å